Protein AF-A0A962VAK7-F1 (afdb_monomer_lite)

pLDDT: mean 93.7, std 3.88, range [72.69, 98.06]

Structure (mmCIF, N/CA/C/O backbone):
data_AF-A0A962VAK7-F1
#
_entry.id   AF-A0A962VAK7-F1
#
loop_
_atom_site.group_PDB
_atom_site.id
_atom_site.type_symbol
_atom_site.label_atom_id
_atom_site.label_alt_id
_atom_site.label_comp_id
_atom_site.label_asym_id
_atom_site.label_entity_id
_atom_site.label_seq_id
_atom_site.pdbx_PDB_ins_code
_atom_site.Cartn_x
_atom_site.Cartn_y
_atom_site.Cartn_z
_atom_site.occupancy
_atom_site.B_iso_or_equiv
_atom_site.auth_seq_id
_atom_site.auth_comp_id
_atom_site.auth_asym_id
_atom_site.auth_atom_id
_atom_site.pdbx_PDB_model_num
ATOM 1 N N . THR A 1 1 ? 26.791 -7.255 -11.483 1.00 86.38 1 THR A N 1
ATOM 2 C CA . THR A 1 1 ? 25.945 -6.184 -10.915 1.00 86.38 1 THR A CA 1
ATOM 3 C C . THR A 1 1 ? 24.514 -6.393 -11.348 1.00 86.38 1 THR A C 1
ATOM 5 O O . THR A 1 1 ? 24.310 -6.816 -12.479 1.00 86.38 1 THR A O 1
ATOM 8 N N . PHE A 1 2 ? 23.549 -6.125 -10.471 1.00 93.06 2 PHE A N 1
ATOM 9 C CA . PHE A 1 2 ? 22.125 -6.122 -10.813 1.00 93.06 2 PHE A CA 1
ATOM 10 C C . PHE A 1 2 ? 21.664 -4.690 -11.084 1.00 93.06 2 PHE A C 1
ATOM 12 O O . PHE A 1 2 ? 22.093 -3.767 -10.394 1.00 93.06 2 PHE A O 1
ATOM 19 N N . CYS A 1 3 ? 20.793 -4.515 -12.076 1.00 94.75 3 CYS A N 1
ATOM 20 C CA . CYS A 1 3 ? 20.200 -3.227 -12.418 1.00 94.75 3 CYS A CA 1
ATOM 21 C C . CYS A 1 3 ? 18.680 -3.333 -12.322 1.00 94.75 3 CYS A C 1
ATOM 23 O O . CYS A 1 3 ? 18.093 -4.290 -12.823 1.00 94.75 3 CYS A O 1
ATOM 25 N N . VAL A 1 4 ? 18.053 -2.323 -11.726 1.00 95.56 4 VAL A N 1
ATOM 26 C CA . VAL A 1 4 ? 16.598 -2.149 -11.724 1.00 95.56 4 VAL A CA 1
ATOM 27 C C . VAL A 1 4 ? 16.286 -0.915 -12.556 1.00 95.56 4 VAL A C 1
ATOM 29 O O . VAL A 1 4 ? 16.996 0.087 -12.495 1.00 95.56 4 VAL A O 1
ATOM 32 N N . THR A 1 5 ? 15.250 -0.985 -13.382 1.00 95.00 5 THR A N 1
ATOM 33 C CA . THR A 1 5 ? 14.791 0.156 -14.174 1.00 95.00 5 THR A CA 1
ATOM 34 C C . THR A 1 5 ? 13.285 0.271 -14.042 1.00 95.00 5 THR A C 1
ATOM 36 O O . THR A 1 5 ? 12.580 -0.731 -14.132 1.00 95.00 5 THR A O 1
ATOM 39 N N . LEU A 1 6 ? 12.805 1.493 -13.833 1.00 95.19 6 LEU A N 1
ATOM 40 C CA . LEU A 1 6 ? 11.389 1.815 -13.723 1.00 95.19 6 LEU A CA 1
ATOM 41 C C . LEU A 1 6 ? 10.998 2.680 -14.921 1.00 95.19 6 LEU A C 1
ATOM 43 O O . LEU A 1 6 ? 11.664 3.675 -15.188 1.00 95.19 6 LEU A O 1
ATOM 47 N N . ASN A 1 7 ? 9.941 2.290 -15.637 1.00 94.38 7 ASN A N 1
ATOM 48 C CA . ASN A 1 7 ? 9.393 3.022 -16.787 1.00 94.38 7 ASN A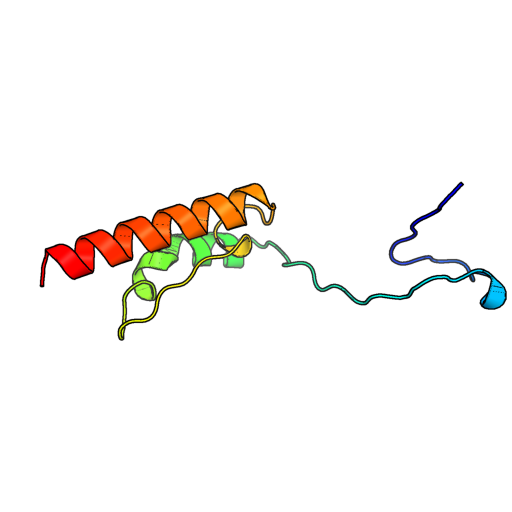 CA 1
ATOM 49 C C . ASN A 1 7 ? 10.463 3.474 -17.812 1.00 94.38 7 ASN A C 1
ATOM 51 O O . ASN A 1 7 ? 10.590 4.670 -18.083 1.00 94.38 7 ASN A O 1
ATOM 55 N N . PRO A 1 8 ? 11.271 2.545 -18.369 1.00 92.38 8 PRO A N 1
ATOM 56 C CA . PRO A 1 8 ? 12.341 2.901 -19.296 1.00 92.38 8 PRO A CA 1
ATOM 57 C C . PRO A 1 8 ? 11.800 3.521 -20.590 1.00 92.38 8 PRO A C 1
ATOM 59 O O . PRO A 1 8 ? 10.861 3.004 -21.188 1.00 92.38 8 PRO A O 1
ATOM 62 N N . THR A 1 9 ? 12.466 4.567 -21.082 1.00 92.19 9 THR A N 1
ATOM 63 C CA . THR A 1 9 ? 12.198 5.176 -22.401 1.00 92.19 9 THR A CA 1
ATOM 64 C C . THR A 1 9 ? 12.957 4.503 -23.550 1.00 92.19 9 THR A C 1
ATOM 66 O O . THR A 1 9 ? 12.712 4.806 -24.713 1.00 92.19 9 THR A O 1
ATOM 69 N N . ARG A 1 10 ? 13.880 3.582 -23.239 1.00 92.38 10 ARG A N 1
ATOM 70 C CA . ARG A 1 10 ? 14.688 2.822 -24.206 1.00 92.38 10 ARG A CA 1
ATOM 71 C C . ARG A 1 10 ? 14.478 1.321 -24.049 1.00 92.38 10 ARG A C 1
ATOM 73 O O . ARG A 1 10 ? 14.222 0.838 -22.947 1.00 92.38 10 ARG A O 1
ATOM 80 N N . HIS A 1 11 ? 14.662 0.579 -25.136 1.00 92.62 11 HIS A N 1
ATOM 81 C CA . HIS A 1 11 ? 14.569 -0.876 -25.107 1.00 92.62 11 HIS A CA 1
ATOM 82 C C . HIS A 1 11 ? 15.692 -1.509 -24.274 1.00 92.62 11 HIS A C 1
ATOM 84 O O . HIS A 1 11 ? 16.840 -1.065 -24.291 1.00 92.62 11 HIS A O 1
ATOM 90 N N . ILE A 1 12 ? 15.333 -2.570 -23.550 1.00 94.81 12 ILE A N 1
ATOM 91 C CA . ILE A 1 12 ? 16.246 -3.446 -22.813 1.00 94.81 12 ILE A CA 1
ATOM 92 C C . ILE A 1 12 ? 16.291 -4.771 -23.572 1.00 94.81 12 ILE A C 1
ATOM 94 O O . ILE A 1 12 ? 15.235 -5.285 -23.947 1.00 94.81 12 ILE A O 1
ATOM 98 N N . ASP A 1 13 ? 17.494 -5.309 -23.787 1.00 96.06 13 ASP A N 1
ATOM 99 C CA . ASP A 1 13 ? 17.709 -6.637 -24.373 1.00 96.06 13 ASP A CA 1
ATOM 100 C C . ASP A 1 13 ? 16.847 -7.686 -23.638 1.00 96.06 13 ASP A C 1
ATOM 102 O O . ASP A 1 13 ? 17.076 -7.923 -22.445 1.00 96.06 13 ASP A O 1
ATOM 106 N N . PRO A 1 14 ? 15.857 -8.314 -24.308 1.00 95.31 14 PRO A N 1
ATOM 107 C CA . PRO A 1 14 ? 14.929 -9.244 -23.670 1.00 95.31 14 PRO A CA 1
ATOM 108 C C . PRO A 1 14 ? 15.608 -10.442 -23.009 1.00 95.31 14 PRO A C 1
ATOM 110 O O . PRO A 1 14 ? 15.088 -10.962 -22.025 1.00 95.31 14 PRO A O 1
ATOM 113 N N . THR A 1 15 ? 16.774 -10.854 -23.511 1.00 97.38 15 THR A N 1
ATOM 114 C CA . THR A 1 15 ? 17.519 -12.011 -22.988 1.00 97.38 15 THR A CA 1
ATOM 115 C C . THR A 1 15 ? 18.193 -11.728 -21.645 1.00 97.38 15 THR A C 1
ATOM 117 O O . THR A 1 15 ? 18.603 -12.653 -20.948 1.00 97.38 15 THR A O 1
ATOM 120 N N . ARG A 1 16 ? 18.280 -10.451 -21.252 1.00 95.81 16 ARG A N 1
ATOM 121 C CA . ARG A 1 16 ? 18.905 -10.002 -19.998 1.00 95.81 16 ARG A CA 1
ATOM 122 C C . ARG A 1 16 ? 17.896 -9.621 -18.916 1.00 95.81 16 ARG A C 1
ATOM 124 O O . ARG A 1 16 ? 18.291 -9.158 -17.847 1.00 95.81 16 ARG A O 1
ATOM 131 N N . ILE A 1 17 ? 16.601 -9.773 -19.182 1.00 96.12 17 ILE A N 1
ATOM 132 C CA . ILE A 1 17 ? 15.544 -9.392 -18.245 1.00 96.12 17 ILE A CA 1
ATOM 133 C C . ILE A 1 17 ? 15.237 -10.570 -17.330 1.00 96.12 17 ILE A C 1
ATOM 135 O O . ILE A 1 17 ? 14.672 -11.569 -17.759 1.00 96.12 17 ILE A O 1
ATOM 139 N N . LEU A 1 18 ? 15.588 -10.421 -16.054 1.00 97.06 18 LEU A N 1
ATOM 140 C CA . LEU A 1 18 ? 15.359 -11.450 -15.037 1.00 97.06 18 LEU A CA 1
ATOM 141 C C . LEU A 1 18 ? 13.899 -11.489 -14.566 1.00 97.06 18 LEU A C 1
ATOM 143 O O . LEU A 1 18 ? 13.366 -12.557 -14.292 1.00 97.06 18 LEU A O 1
ATOM 147 N N . ALA A 1 19 ? 13.251 -10.325 -14.469 1.00 96.38 19 ALA A N 1
ATOM 148 C CA . ALA A 1 19 ? 11.857 -10.198 -14.062 1.00 96.38 19 ALA A CA 1
ATOM 149 C C . ALA A 1 19 ? 11.240 -8.902 -14.605 1.00 96.38 19 ALA A C 1
ATOM 151 O O . ALA A 1 19 ? 11.930 -7.896 -14.791 1.00 96.38 19 ALA A O 1
ATOM 152 N N . ARG A 1 20 ? 9.922 -8.921 -14.826 1.00 95.62 20 ARG A N 1
ATOM 153 C CA . ARG A 1 20 ? 9.099 -7.730 -15.070 1.00 95.62 20 ARG A CA 1
ATOM 154 C C . ARG A 1 20 ? 7.926 -7.750 -14.109 1.00 95.62 20 ARG A C 1
ATOM 156 O O . ARG A 1 20 ? 7.293 -8.786 -13.937 1.00 95.62 20 ARG A O 1
ATOM 163 N N . MET A 1 21 ? 7.653 -6.609 -13.495 1.00 96.06 21 MET A N 1
ATOM 164 C CA . MET A 1 21 ? 6.601 -6.460 -12.498 1.00 96.06 21 MET A CA 1
ATOM 165 C C . MET A 1 21 ? 5.859 -5.156 -12.774 1.00 96.06 21 MET A C 1
ATOM 167 O O . MET A 1 21 ? 6.479 -4.149 -13.121 1.00 96.06 21 MET A O 1
ATOM 171 N N . THR A 1 22 ? 4.539 -5.183 -12.626 1.00 95.44 22 THR A N 1
ATOM 172 C CA . THR A 1 22 ? 3.692 -3.995 -12.722 1.00 95.44 22 THR A CA 1
ATOM 173 C C . THR A 1 22 ? 3.257 -3.611 -11.320 1.00 95.44 22 THR A C 1
ATOM 175 O O . THR A 1 22 ? 2.626 -4.404 -10.627 1.00 95.44 22 THR A O 1
ATOM 178 N N . TYR A 1 23 ? 3.588 -2.388 -10.917 1.00 91.62 23 TYR A N 1
ATOM 179 C CA . TYR A 1 23 ? 3.184 -1.815 -9.640 1.00 91.62 23 TYR A CA 1
ATOM 180 C C . TYR A 1 23 ? 2.241 -0.642 -9.876 1.00 91.62 23 TYR A C 1
ATOM 182 O O . TYR A 1 23 ? 2.378 0.090 -10.857 1.00 91.62 23 TYR A O 1
ATOM 190 N N . GLN A 1 24 ? 1.302 -0.451 -8.956 1.00 88.81 24 GLN A N 1
ATOM 191 C CA . GLN A 1 24 ? 0.483 0.752 -8.893 1.00 88.81 24 GLN A CA 1
ATOM 192 C C . GLN A 1 24 ? 0.912 1.573 -7.682 1.00 88.81 24 GLN A C 1
ATOM 194 O O . GLN A 1 24 ? 0.986 1.051 -6.571 1.00 88.81 24 GLN A O 1
ATOM 199 N N . HIS A 1 25 ? 1.195 2.854 -7.908 1.00 85.44 25 HIS A N 1
ATOM 200 C CA . HIS A 1 25 ? 1.490 3.803 -6.843 1.00 85.44 25 HIS A CA 1
ATOM 201 C C . HIS A 1 25 ? 0.275 4.705 -6.603 1.00 85.44 25 HIS A C 1
ATOM 203 O O . HIS A 1 25 ? -0.290 5.213 -7.577 1.00 85.44 25 HIS A O 1
ATOM 209 N N . PRO A 1 26 ? -0.132 4.926 -5.338 1.00 81.56 26 PRO A N 1
ATOM 210 C CA . PRO A 1 26 ? -1.165 5.899 -5.017 1.00 81.56 26 PRO A CA 1
ATOM 211 C C . PRO A 1 26 ? -0.768 7.285 -5.525 1.00 81.56 26 PRO A C 1
ATOM 213 O O . PRO A 1 26 ? 0.361 7.731 -5.322 1.00 81.56 26 PRO A O 1
ATOM 216 N N . VAL A 1 27 ? -1.710 7.974 -6.162 1.00 88.00 27 VAL A N 1
ATOM 217 C CA . VAL A 1 27 ? -1.539 9.376 -6.544 1.00 88.00 27 VAL A CA 1
ATOM 218 C C . VAL A 1 27 ? -2.107 10.236 -5.427 1.00 88.00 27 VAL A C 1
ATOM 220 O O . VAL A 1 27 ? -3.299 10.166 -5.131 1.00 88.00 27 VAL A O 1
ATOM 223 N N . PHE A 1 28 ? -1.253 11.053 -4.815 1.00 90.31 28 PHE A N 1
ATOM 224 C CA . PHE A 1 28 ? -1.676 11.998 -3.791 1.00 90.31 28 PHE A CA 1
ATOM 225 C C . PHE A 1 28 ? -2.112 13.312 -4.431 1.00 90.31 28 PHE A C 1
ATOM 227 O O . PHE A 1 28 ? -1.367 13.943 -5.180 1.00 90.31 28 PHE A O 1
ATOM 234 N N . SER A 1 29 ? -3.330 13.726 -4.114 1.00 93.75 29 SER A N 1
ATOM 235 C CA . SER A 1 29 ? -3.929 14.990 -4.520 1.00 93.75 29 SER A CA 1
ATOM 236 C C . SER A 1 29 ? -4.465 15.723 -3.284 1.00 93.75 29 SER A C 1
ATOM 238 O O . SER A 1 29 ? -4.671 15.112 -2.231 1.00 93.75 29 SER A O 1
ATOM 240 N N . PRO A 1 30 ? -4.780 17.025 -3.385 1.00 96.12 30 PRO A N 1
ATOM 241 C CA . PRO A 1 30 ? -5.471 17.722 -2.303 1.00 96.12 30 PRO A CA 1
ATOM 242 C C . PRO A 1 30 ? -6.774 17.023 -1.879 1.00 96.12 30 PRO A C 1
ATOM 244 O O . PRO A 1 3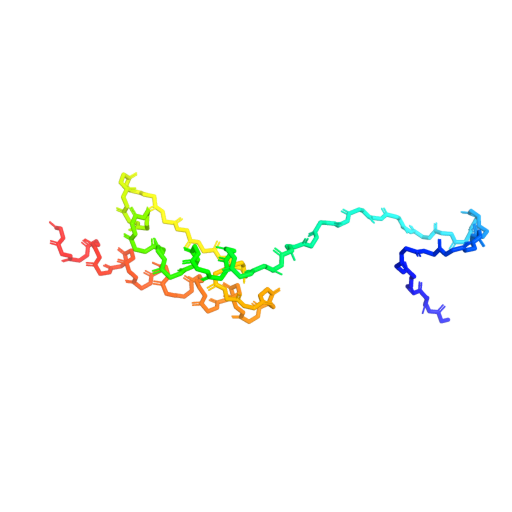0 ? -7.083 16.967 -0.691 1.00 96.12 30 PRO A O 1
ATOM 247 N N . SER A 1 31 ? -7.509 16.430 -2.829 1.00 95.75 31 SER A N 1
ATOM 248 C CA . SER A 1 31 ? -8.728 15.673 -2.533 1.00 95.75 31 SER A CA 1
ATOM 249 C C . SER A 1 31 ? -8.452 14.348 -1.819 1.00 95.75 31 SER A C 1
ATOM 251 O O . SER A 1 31 ? -9.195 14.008 -0.900 1.00 95.75 31 SER A O 1
ATOM 253 N N . SER A 1 32 ? -7.378 13.626 -2.161 1.00 93.31 32 SER A N 1
ATOM 254 C CA . SER A 1 32 ? -7.011 12.393 -1.451 1.00 93.31 32 SER A CA 1
ATOM 255 C C . SER A 1 32 ? -6.586 12.690 -0.011 1.00 93.31 32 SER A C 1
ATOM 257 O O . SER A 1 32 ? -7.009 11.998 0.910 1.00 93.31 32 SER A O 1
ATOM 259 N N . VAL A 1 33 ? -5.817 13.762 0.205 1.00 94.50 33 VAL A N 1
ATOM 260 C CA . VAL A 1 33 ? -5.402 14.202 1.548 1.00 94.50 33 VAL A CA 1
ATOM 261 C C . VAL A 1 33 ? -6.603 14.683 2.369 1.00 94.50 33 VAL A C 1
ATOM 263 O O . VAL A 1 33 ? -6.701 14.387 3.560 1.00 94.50 33 VAL A O 1
ATOM 266 N N . ALA A 1 34 ? -7.560 15.383 1.753 1.00 96.19 34 ALA A N 1
ATOM 267 C CA . ALA A 1 34 ? -8.809 15.745 2.421 1.00 96.19 34 ALA A CA 1
ATOM 268 C C . ALA A 1 34 ? -9.627 14.502 2.814 1.00 96.19 34 ALA A C 1
ATOM 270 O O . ALA A 1 34 ? -10.164 14.448 3.920 1.00 96.19 34 ALA A O 1
ATOM 271 N N . ALA A 1 35 ? -9.676 13.483 1.951 1.00 95.12 35 ALA A N 1
ATOM 272 C CA . ALA A 1 35 ? -10.356 12.222 2.238 1.00 95.12 35 ALA A CA 1
ATOM 273 C C . ALA A 1 35 ? -9.697 11.438 3.387 1.00 95.12 35 ALA A C 1
ATOM 275 O O . ALA A 1 35 ? -10.409 10.871 4.211 1.00 95.12 35 ALA A O 1
ATOM 276 N N . GLN A 1 36 ? -8.365 11.461 3.520 1.00 95.06 36 GLN A N 1
ATOM 277 C CA . GLN A 1 36 ? -7.671 10.829 4.655 1.00 95.06 36 GLN A CA 1
ATOM 278 C C . GLN A 1 36 ? -8.153 11.365 6.011 1.00 95.06 36 GLN A C 1
ATOM 280 O O . GLN A 1 36 ? -8.294 10.599 6.962 1.00 95.06 36 GLN A O 1
ATOM 285 N N . ARG A 1 37 ? -8.478 12.664 6.108 1.00 94.88 37 ARG A N 1
ATOM 286 C CA . ARG A 1 37 ? -9.001 13.277 7.348 1.00 94.88 37 ARG A CA 1
ATOM 287 C C . ARG A 1 37 ? -10.382 12.756 7.746 1.00 94.88 37 ARG A C 1
ATOM 289 O O . ARG A 1 37 ? -10.779 12.900 8.896 1.00 94.88 37 ARG A O 1
ATOM 296 N N . ARG A 1 38 ? -11.094 12.144 6.801 1.00 96.06 38 ARG A N 1
ATOM 297 C CA . ARG A 1 38 ? -12.432 11.569 6.967 1.00 96.06 38 ARG A CA 1
ATOM 298 C C . ARG A 1 38 ? -12.390 10.071 7.290 1.00 96.06 38 ARG A C 1
ATOM 300 O O . ARG A 1 38 ? -13.416 9.407 7.247 1.00 96.06 38 ARG A O 1
ATOM 307 N N . HIS A 1 39 ? -11.220 9.522 7.638 1.00 94.50 39 HIS A N 1
ATOM 308 C CA . HIS A 1 39 ? -11.037 8.097 7.960 1.00 94.50 39 HIS A CA 1
ATOM 309 C C . HIS A 1 39 ? -12.030 7.579 9.010 1.00 94.50 39 HIS A C 1
ATOM 311 O O . HIS A 1 39 ? -12.583 6.495 8.843 1.00 94.50 39 HIS A O 1
ATOM 317 N N . ALA A 1 40 ? -12.316 8.375 10.044 1.00 93.44 40 ALA A N 1
ATOM 318 C CA . ALA A 1 40 ? -13.253 8.015 11.110 1.00 93.44 40 ALA A CA 1
ATOM 319 C C . ALA A 1 40 ? -14.704 7.809 10.632 1.00 93.44 40 ALA A C 1
ATOM 321 O O . ALA A 1 40 ? -15.476 7.163 11.329 1.00 93.44 40 ALA A O 1
ATOM 322 N N . GLU A 1 41 ? -15.080 8.315 9.452 1.00 96.50 41 GLU A N 1
ATOM 323 C CA . GLU A 1 41 ? -16.424 8.113 8.894 1.00 96.50 41 GLU A CA 1
ATOM 324 C C . GLU A 1 41 ? -16.658 6.669 8.433 1.00 96.50 41 GLU A C 1
ATOM 326 O O . GLU A 1 41 ? -17.800 6.219 8.391 1.00 96.50 41 GLU A O 1
ATOM 331 N N . ILE A 1 42 ? -15.588 5.946 8.078 1.00 94.81 42 ILE A N 1
ATOM 332 C CA . ILE A 1 42 ? -15.672 4.566 7.576 1.00 94.81 42 ILE A CA 1
ATOM 333 C C . ILE A 1 42 ? -15.028 3.547 8.518 1.00 94.81 42 ILE A C 1
ATOM 335 O O . ILE A 1 42 ? -15.371 2.367 8.484 1.00 94.81 42 ILE A O 1
ATOM 339 N N . ASN A 1 43 ? -14.066 3.966 9.339 1.00 94.44 43 ASN A N 1
ATOM 340 C CA . ASN A 1 43 ? -13.266 3.049 10.139 1.00 94.44 43 ASN A CA 1
ATOM 341 C C . ASN A 1 43 ? -14.032 2.564 11.378 1.00 94.44 43 ASN A C 1
ATOM 343 O O . ASN A 1 43 ? -14.545 3.370 12.147 1.00 94.44 43 ASN A O 1
ATOM 347 N N . GLY A 1 44 ? -14.094 1.247 11.582 1.00 93.56 44 GLY A N 1
ATOM 348 C CA . GLY A 1 44 ? -14.844 0.619 12.676 1.00 93.56 44 GLY A CA 1
ATOM 349 C C . GLY A 1 44 ? -16.344 0.462 12.405 1.00 93.56 44 GLY A C 1
ATOM 350 O O . GLY A 1 44 ? -17.060 -0.136 13.212 1.00 93.56 44 GLY A O 1
ATOM 351 N N . VAL A 1 45 ? -16.832 0.937 11.257 1.00 94.50 45 VAL A N 1
ATOM 352 C CA . VAL A 1 45 ? -18.228 0.778 10.832 1.00 94.50 45 VAL A CA 1
ATOM 353 C C . VAL A 1 45 ? -18.437 -0.635 10.291 1.00 94.50 45 VAL A C 1
ATOM 355 O O . VAL A 1 45 ? -17.594 -1.171 9.575 1.00 94.50 45 VAL A O 1
ATOM 358 N N . ASN A 1 46 ? -19.564 -1.268 10.636 1.00 93.94 46 ASN A N 1
ATOM 359 C CA . ASN A 1 46 ? -19.921 -2.615 10.168 1.00 93.94 46 ASN A CA 1
ATOM 360 C C . ASN A 1 46 ? -18.797 -3.646 10.368 1.00 93.94 46 ASN A C 1
ATOM 362 O O . ASN A 1 46 ? -18.499 -4.440 9.475 1.00 93.94 46 ASN A O 1
ATOM 366 N N . ARG A 1 47 ? -18.146 -3.611 11.542 1.00 92.44 47 ARG A N 1
ATOM 367 C CA . ARG A 1 47 ? -17.038 -4.514 11.910 1.00 92.44 47 ARG A CA 1
ATOM 368 C C . ARG A 1 47 ? -15.874 -4.493 10.905 1.00 92.44 47 ARG A C 1
ATOM 370 O O . ARG A 1 47 ? -15.143 -5.474 10.796 1.00 92.44 47 ARG A O 1
ATOM 377 N N . THR A 1 48 ? -15.706 -3.391 10.175 1.00 95.25 48 THR A N 1
ATOM 378 C CA . THR A 1 48 ? -14.685 -3.239 9.136 1.00 95.25 48 THR A CA 1
ATOM 379 C C . THR A 1 48 ? -13.693 -2.160 9.531 1.00 95.25 48 THR A C 1
ATOM 381 O O . THR A 1 48 ? -14.067 -1.084 9.991 1.00 95.25 48 THR A O 1
ATOM 384 N N . TRP A 1 49 ? -12.412 -2.454 9.340 1.00 95.62 49 TRP A N 1
ATOM 385 C CA . TRP A 1 49 ? -11.316 -1.573 9.708 1.00 95.62 49 TRP A CA 1
ATOM 386 C C . TRP A 1 49 ? -10.324 -1.458 8.558 1.00 95.62 49 TRP A C 1
ATOM 388 O O . TRP A 1 49 ? -10.066 -2.435 7.855 1.00 95.62 49 TRP A O 1
ATOM 398 N N . TYR A 1 50 ? -9.763 -0.265 8.376 1.00 95.75 50 TYR A N 1
ATOM 399 C CA . TYR A 1 50 ? -8.908 0.050 7.237 1.00 95.75 50 TYR A CA 1
ATOM 400 C C . TYR A 1 50 ? -7.523 0.494 7.700 1.00 95.75 50 TYR A C 1
ATOM 402 O O . TYR A 1 50 ? -7.388 1.491 8.410 1.00 95.75 50 TYR A O 1
ATOM 410 N N . CYS A 1 51 ? -6.496 -0.201 7.212 1.00 96.56 51 CYS A N 1
ATOM 411 C CA . CYS A 1 51 ? -5.090 0.160 7.360 1.00 96.56 51 CYS A CA 1
ATOM 412 C C . CYS A 1 51 ? -4.361 0.096 6.009 1.00 96.56 51 CYS A C 1
ATOM 414 O O . CYS A 1 51 ? -4.850 -0.486 5.036 1.00 96.56 51 CYS A O 1
ATOM 416 N N . GLY A 1 52 ? -3.196 0.735 5.939 1.00 95.19 52 GLY A N 1
ATOM 417 C CA . GLY A 1 52 ? -2.376 0.816 4.738 1.00 95.19 52 GLY A CA 1
ATOM 418 C C . GLY A 1 52 ? -1.655 2.153 4.599 1.00 95.19 52 GLY A C 1
ATOM 419 O O . GLY A 1 52 ? -2.027 3.162 5.197 1.00 95.19 52 GLY A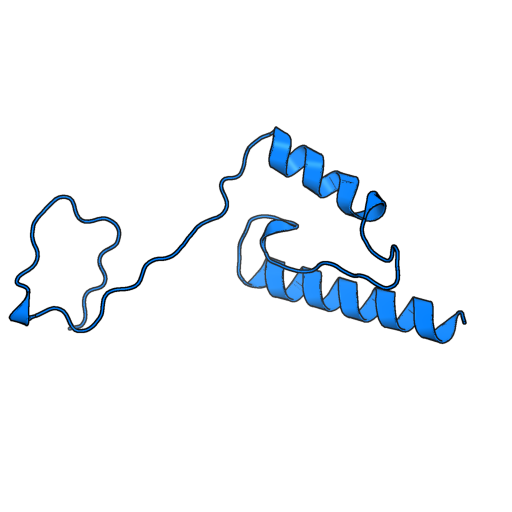 O 1
ATOM 420 N N . ALA A 1 53 ? -0.617 2.162 3.763 1.00 94.81 53 ALA A N 1
ATOM 421 C CA . ALA A 1 53 ? 0.248 3.324 3.558 1.00 94.81 53 ALA A CA 1
ATOM 422 C C . ALA A 1 53 ? -0.502 4.563 3.024 1.00 94.81 53 ALA A C 1
ATOM 424 O O . ALA A 1 53 ? -0.104 5.702 3.266 1.00 94.81 53 ALA A O 1
ATOM 425 N N . TYR A 1 54 ? -1.631 4.341 2.345 1.00 93.19 54 TYR A N 1
ATOM 426 C CA . TYR A 1 54 ? -2.501 5.381 1.797 1.00 93.19 54 TYR A CA 1
ATOM 427 C C . TYR A 1 54 ? -3.254 6.194 2.862 1.00 93.19 54 TYR A C 1
ATOM 429 O O . TYR A 1 54 ? -3.883 7.187 2.509 1.00 93.19 54 TYR A O 1
ATOM 437 N N . TRP A 1 55 ? -3.179 5.835 4.149 1.00 93.75 55 TRP A N 1
ATOM 438 C CA . TRP A 1 55 ? -3.707 6.659 5.245 1.00 93.75 55 TRP A CA 1
ATOM 439 C C . TRP A 1 55 ? -2.750 7.771 5.703 1.00 93.75 55 TRP A C 1
ATOM 441 O O . TRP A 1 55 ? -3.092 8.528 6.609 1.00 93.75 55 TRP A O 1
ATOM 451 N N . ARG A 1 56 ? -1.561 7.883 5.091 1.00 91.25 56 ARG A N 1
ATOM 452 C CA . ARG A 1 56 ? -0.591 8.970 5.313 1.00 91.25 56 ARG A CA 1
ATOM 453 C C . ARG A 1 56 ? 0.156 9.308 4.011 1.00 91.25 56 ARG A C 1
ATOM 455 O O . ARG A 1 56 ? -0.491 9.686 3.040 1.00 91.25 56 ARG A O 1
ATOM 462 N N . ASN A 1 57 ? 1.484 9.183 3.965 1.00 91.62 57 ASN A N 1
ATOM 463 C CA . ASN A 1 57 ? 2.325 9.652 2.860 1.00 91.62 57 ASN A CA 1
ATOM 464 C C . ASN A 1 57 ? 2.707 8.543 1.862 1.00 91.62 57 ASN A C 1
ATOM 466 O O . ASN A 1 57 ? 3.444 8.800 0.914 1.00 91.62 57 ASN A O 1
ATOM 470 N N . GLY A 1 58 ? 2.203 7.319 2.041 1.00 92.44 58 GLY A N 1
ATOM 471 C CA . GLY A 1 58 ? 2.425 6.216 1.105 1.00 92.44 58 GLY A CA 1
ATOM 472 C C . GLY A 1 58 ? 3.702 5.408 1.339 1.00 92.44 58 GLY A C 1
ATOM 473 O O . GLY A 1 58 ? 4.026 4.568 0.500 1.00 92.44 58 GLY A O 1
ATOM 474 N N . PHE A 1 59 ? 4.402 5.608 2.458 1.00 93.19 59 PHE A N 1
ATOM 475 C CA . PHE A 1 59 ? 5.618 4.857 2.785 1.00 93.19 59 PHE A CA 1
ATOM 476 C C . PHE A 1 59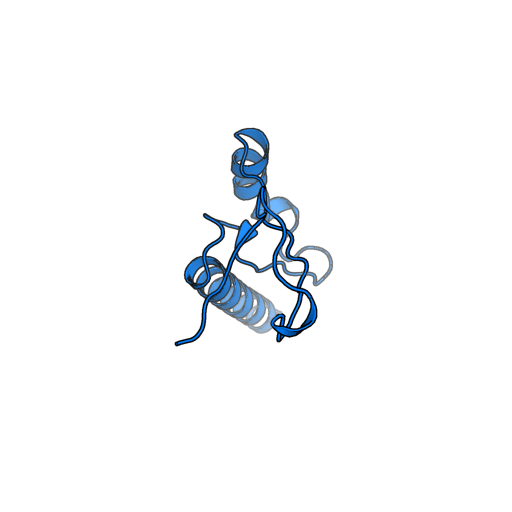 ? 5.334 3.570 3.577 1.00 93.19 59 PHE A C 1
ATOM 478 O O . PHE A 1 59 ? 4.226 3.332 4.064 1.00 93.19 59 PHE A O 1
ATOM 485 N N . HIS A 1 60 ? 6.347 2.711 3.714 1.00 95.31 60 HIS A N 1
ATOM 486 C CA . HIS A 1 60 ? 6.208 1.432 4.421 1.00 95.31 60 HIS A CA 1
ATOM 487 C C . HIS A 1 60 ? 5.872 1.650 5.903 1.00 95.31 60 HIS A C 1
ATOM 489 O O . HIS A 1 60 ? 5.017 0.966 6.469 1.00 95.31 60 HIS A O 1
ATOM 495 N N . GLU A 1 61 ? 6.481 2.667 6.502 1.00 97.44 61 GLU A N 1
ATOM 496 C CA . GLU A 1 61 ? 6.283 3.115 7.876 1.00 97.44 61 GLU A CA 1
ATOM 497 C C . GLU A 1 61 ? 4.839 3.566 8.119 1.00 97.44 61 GLU A C 1
ATOM 499 O O . GLU A 1 61 ? 4.281 3.313 9.187 1.00 97.44 61 GLU A O 1
ATOM 504 N N . ASP A 1 62 ? 4.198 4.173 7.117 1.00 95.38 62 ASP A N 1
ATOM 505 C CA . ASP A 1 62 ? 2.792 4.570 7.185 1.00 95.38 62 ASP A CA 1
ATOM 506 C C . ASP A 1 62 ? 1.864 3.351 7.209 1.00 95.38 62 ASP A C 1
ATOM 508 O O . ASP A 1 62 ? 0.859 3.332 7.934 1.00 95.38 62 ASP A O 1
ATOM 512 N N . GLY A 1 63 ? 2.220 2.314 6.445 1.00 95.81 63 GLY A N 1
ATOM 513 C CA . GLY A 1 63 ? 1.545 1.019 6.465 1.00 95.81 63 GLY A CA 1
ATOM 514 C C . GLY A 1 63 ? 1.618 0.370 7.844 1.00 95.81 63 GLY A C 1
ATOM 515 O O . GLY A 1 63 ? 0.583 0.035 8.419 1.00 95.81 63 GLY A O 1
ATOM 516 N N . VAL A 1 64 ? 2.819 0.280 8.420 1.00 97.94 64 VAL A N 1
ATOM 517 C CA . VAL A 1 64 ? 3.021 -0.266 9.774 1.00 97.94 64 VAL A CA 1
ATOM 518 C C . VAL A 1 64 ? 2.263 0.557 10.816 1.00 97.94 64 VAL A C 1
ATOM 520 O O . VAL A 1 64 ? 1.508 0.014 11.621 1.00 97.94 64 VAL A O 1
ATOM 523 N N . SER A 1 65 ? 2.403 1.880 10.771 1.00 97.00 65 SER A N 1
ATOM 524 C CA . SER A 1 65 ? 1.801 2.777 11.758 1.00 97.00 65 SER A CA 1
ATOM 525 C C . SER A 1 65 ? 0.269 2.741 11.724 1.00 97.00 65 SER A C 1
ATOM 527 O O . SER A 1 65 ? -0.377 2.795 12.769 1.00 97.00 65 SER A O 1
ATOM 529 N N . SER A 1 66 ? -0.344 2.656 10.537 1.00 96.62 66 SER A N 1
ATOM 530 C CA . SER A 1 66 ? -1.807 2.526 10.407 1.00 96.62 66 SER A CA 1
ATOM 531 C C . SER A 1 66 ? -2.318 1.141 10.822 1.00 96.62 66 SER A C 1
ATOM 533 O O . SER A 1 66 ? -3.412 1.036 11.383 1.00 96.62 66 SER A O 1
ATOM 535 N N . ALA A 1 67 ? -1.531 0.082 10.608 1.00 97.69 67 ALA A N 1
ATOM 536 C CA . ALA A 1 67 ? -1.860 -1.258 11.088 1.00 97.69 67 ALA A CA 1
ATOM 537 C C . ALA A 1 67 ? -1.848 -1.325 12.622 1.00 97.69 67 ALA A C 1
ATOM 539 O O . ALA A 1 67 ? -2.810 -1.812 13.214 1.00 97.69 67 ALA A O 1
ATOM 540 N N . LEU A 1 68 ? -0.819 -0.763 13.270 1.00 98.06 68 LEU A N 1
ATOM 541 C CA . LEU A 1 68 ? -0.740 -0.682 14.734 1.00 98.06 68 LEU A CA 1
ATOM 542 C C . LEU A 1 68 ? -1.942 0.061 15.328 1.00 98.06 68 LEU A C 1
ATOM 544 O O . LEU A 1 68 ? -2.576 -0.442 16.253 1.00 98.06 68 LEU A O 1
ATOM 548 N N . GLN A 1 69 ? -2.300 1.213 14.755 1.00 95.88 69 GLN A N 1
ATOM 549 C CA . GLN A 1 69 ? -3.480 1.974 15.171 1.00 95.88 69 GLN A CA 1
ATOM 550 C C . GLN A 1 69 ? -4.773 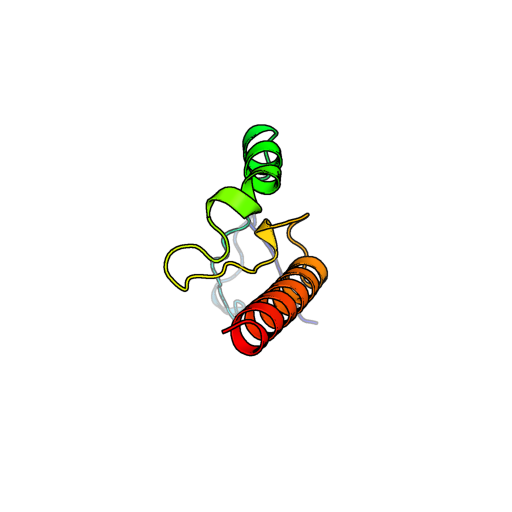1.162 15.016 1.00 95.88 69 GLN A C 1
ATOM 552 O O . GLN A 1 69 ? -5.631 1.174 15.895 1.00 95.88 69 GLN A O 1
ATOM 557 N N . THR A 1 70 ? -4.910 0.432 13.908 1.00 96.44 70 THR A N 1
ATOM 558 C CA . THR A 1 70 ? -6.079 -0.420 13.665 1.00 96.44 70 THR A CA 1
ATOM 559 C C . THR A 1 70 ? -6.193 -1.507 14.730 1.00 96.44 70 THR A C 1
ATOM 561 O O . THR A 1 70 ? -7.239 -1.626 15.360 1.00 96.44 70 THR A O 1
ATOM 564 N N . VAL A 1 71 ? -5.110 -2.238 15.009 1.00 97.06 71 VAL A N 1
ATOM 565 C CA . VAL A 1 71 ? -5.090 -3.289 16.043 1.00 97.06 71 VAL A CA 1
ATOM 566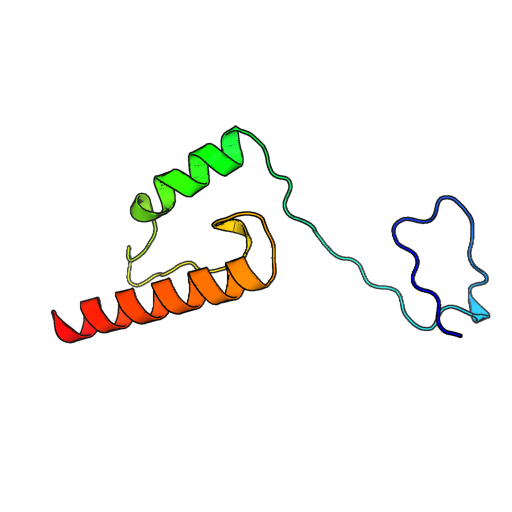 C C . VAL A 1 71 ? -5.432 -2.731 17.428 1.00 97.06 71 VAL A C 1
ATOM 568 O O . VAL A 1 71 ? -6.220 -3.342 18.152 1.00 97.06 71 VAL A O 1
ATOM 571 N N . GLN A 1 72 ? -4.895 -1.562 17.792 1.00 96.12 72 GLN A N 1
ATOM 572 C CA . GLN A 1 72 ? -5.231 -0.891 19.053 1.00 96.12 72 GLN A CA 1
ATOM 573 C C . GLN A 1 72 ? -6.733 -0.600 19.155 1.00 96.12 72 GLN A C 1
ATOM 575 O O . GLN A 1 72 ? -7.354 -0.949 20.160 1.00 96.12 72 GLN A O 1
ATOM 580 N N . ASN A 1 73 ? -7.329 -0.038 18.102 1.00 93.56 73 ASN A N 1
ATOM 581 C CA . ASN A 1 73 ? -8.753 0.293 18.090 1.00 93.56 73 ASN A CA 1
ATOM 582 C C . ASN A 1 73 ? -9.646 -0.959 18.146 1.00 93.56 73 ASN A C 1
ATOM 584 O O . ASN A 1 73 ? -10.606 -0.983 18.915 1.00 93.56 73 ASN A O 1
ATOM 588 N N . LEU A 1 74 ? -9.314 -2.019 17.393 1.00 94.12 74 LEU A N 1
ATOM 589 C CA . LEU A 1 74 ? -10.020 -3.308 17.482 1.00 94.12 74 LEU A CA 1
ATOM 590 C C . LEU A 1 74 ? -9.976 -3.873 18.906 1.00 94.12 74 LEU A C 1
ATOM 592 O O . LEU A 1 74 ? -10.974 -4.395 19.405 1.00 94.12 74 LEU A O 1
ATOM 596 N N . THR A 1 75 ? -8.818 -3.771 19.560 1.00 94.56 75 THR A N 1
ATOM 597 C CA . THR A 1 75 ? -8.623 -4.282 20.920 1.00 94.56 75 THR A CA 1
ATOM 598 C C . THR A 1 75 ? -9.483 -3.501 21.910 1.00 94.56 75 THR A C 1
ATOM 600 O O . THR A 1 75 ? -10.206 -4.104 22.697 1.00 94.56 75 THR A O 1
ATOM 603 N N . GLN A 1 76 ? -9.483 -2.168 21.824 1.00 91.75 76 GLN A N 1
ATOM 604 C CA . GLN A 1 76 ? -10.338 -1.315 22.655 1.00 91.75 76 GLN A CA 1
ATOM 605 C C . GLN A 1 76 ? -11.829 -1.592 22.435 1.00 91.75 76 GLN A C 1
ATOM 607 O O . GLN A 1 76 ? -12.564 -1.704 23.412 1.00 91.75 76 GLN A O 1
ATOM 612 N N . GLN A 1 77 ? -12.276 -1.759 21.184 1.00 88.81 77 GLN A N 1
ATOM 613 C CA . GLN A 1 77 ? -13.671 -2.106 20.892 1.00 88.81 77 GLN A CA 1
ATOM 614 C C . GLN A 1 77 ? -14.053 -3.465 21.492 1.00 88.81 77 GLN A C 1
ATOM 616 O O . GLN A 1 77 ? -15.155 -3.612 22.008 1.00 88.81 77 GLN A O 1
ATOM 621 N N . THR A 1 78 ? -13.149 -4.447 21.436 1.00 88.69 78 THR A N 1
ATOM 622 C CA . THR A 1 78 ? -13.391 -5.790 21.985 1.00 88.69 78 THR A CA 1
ATOM 623 C C . THR A 1 78 ? -13.500 -5.769 23.506 1.00 88.69 78 THR A C 1
ATOM 625 O O . THR A 1 78 ? -14.337 -6.465 24.058 1.00 88.69 78 THR A O 1
ATOM 628 N N . LEU A 1 79 ? -12.674 -4.969 24.184 1.00 91.56 79 LEU A N 1
ATOM 629 C CA . LEU A 1 79 ? -12.701 -4.835 25.645 1.00 91.56 79 LEU A CA 1
ATOM 630 C C . LEU A 1 79 ? -13.898 -4.024 26.164 1.00 91.56 79 LEU A C 1
ATOM 632 O O . LEU A 1 79 ? -14.237 -4.130 27.338 1.00 91.56 79 LEU A O 1
ATOM 636 N N . ALA A 1 80 ? -14.489 -3.178 25.319 1.00 83.69 80 ALA A N 1
ATOM 637 C CA . ALA A 1 80 ? -15.645 -2.352 25.659 1.00 83.69 80 ALA A CA 1
ATOM 638 C C . ALA A 1 80 ? -16.998 -3.049 25.414 1.00 83.69 80 ALA A C 1
ATOM 640 O O . ALA A 1 80 ? -18.031 -2.472 25.755 1.00 83.69 80 ALA A O 1
ATOM 641 N N . ALA A 1 81 ? -16.995 -4.234 24.795 1.00 72.69 81 ALA A N 1
ATOM 642 C CA . ALA A 1 81 ? -18.172 -5.057 24.515 1.00 72.69 81 ALA A CA 1
ATOM 643 C C . ALA A 1 81 ? -18.325 -6.170 25.560 1.00 72.69 81 ALA A C 1
ATOM 645 O O . ALA A 1 81 ? -19.489 -6.478 25.896 1.00 72.69 81 ALA A O 1
#

Secondary structure (DSSP, 8-state):
-----SS-SS---GGG--------PPPP-HHHHHHHTTGGGTTTGGG----SGGGTTSSHHHHHHHHHHHHHHHHHHHHT-

Sequence (81 aa):
TFCVTLNPTRHIDPTRILARMTYQHPVFSPSSVAAQRRHAEINGVNRTWYCGAYWRNGFHEDGVSSALQTVQNLTQQTLAA

Radius of gyration: 19.04 Å; chains: 1; bounding box: 46×30×51 Å

Foldseek 3Di:
DDDDDDPDPDDDDPVPDPDDDDDDADDDDPVLQVVLVVLVVPACPPNDHDAALSNDDRDPVRRVVRVVVNVVVVVVVVVVD